Protein AF-A0A5K1FMY3-F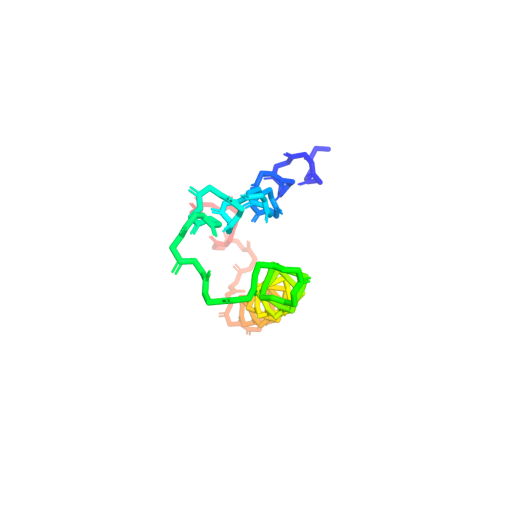1 (afdb_monomer)

Foldseek 3Di:
DVCVVCVVVLPDLCVVVVCLVVDPDSVPCSVVVSVVVNVVSVVVVVVVVVCCVVPPDPVRVVPD

Solvent-accessible surface area (backbone atoms only — not comparable to full-atom values): 3963 Å² total; per-residue (Å²): 111,69,65,72,69,50,47,69,77,72,54,69,74,63,63,66,61,80,54,40,92,77,46,95,51,46,85,59,49,47,62,52,50,44,53,54,50,51,54,51,54,53,50,52,53,53,52,50,52,52,50,48,68,74,73,51,57,72,68,58,75,73,73,111

Radius of gyration: 16.54 Å; Cα contacts (8 Å, |Δi|>4): 13; chains: 1; bounding box: 37×18×42 Å

InterPro domains:
  IPR004841 Amino acid permease/SLC12A domain [PF00324] (6-56)
  IPR004842 SLC12A transporter family [PTHR11827] (2-64)

Sequence (64 aa):
ALVGLFFPAVTGIMAGSNRSASLRDTQRSIPVGTLAATLTTSALYLISVLLFGALALREKLLTD

Mean predicted aligned error: 4.76 Å

pLDDT: mean 91.04, std 6.31, range [56.94, 97.88]

Structure (mmCIF, N/CA/C/O backbone):
data_AF-A0A5K1FMY3-F1
#
_entry.id   AF-A0A5K1FMY3-F1
#
loop_
_atom_site.group_PDB
_atom_site.id
_atom_site.type_symbol
_atom_site.label_atom_id
_atom_site.label_alt_id
_atom_site.label_comp_id
_atom_site.label_asym_id
_atom_site.label_entity_id
_atom_site.label_seq_id
_atom_site.pdbx_PDB_ins_code
_atom_site.Cartn_x
_ato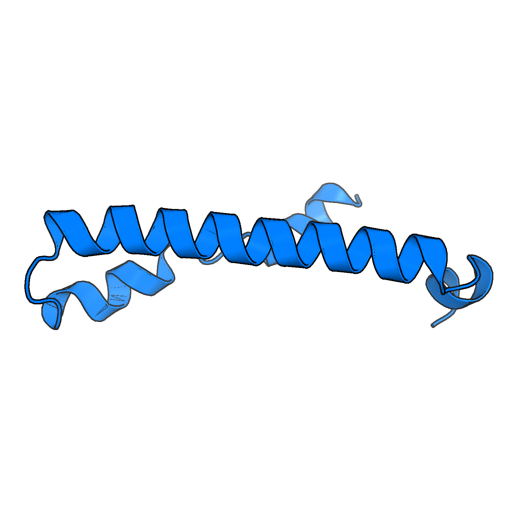m_site.Cartn_y
_atom_site.Cartn_z
_atom_site.occupancy
_atom_site.B_iso_or_equiv
_atom_site.auth_seq_id
_atom_site.auth_comp_id
_atom_site.auth_asym_id
_atom_site.auth_atom_id
_atom_site.pdbx_PDB_model_num
ATOM 1 N N . ALA A 1 1 ? 18.316 7.850 -3.350 1.00 74.25 1 ALA A N 1
ATOM 2 C CA . ALA A 1 1 ? 17.451 8.822 -4.054 1.00 74.25 1 ALA A CA 1
ATOM 3 C C . ALA A 1 1 ? 16.033 8.281 -4.273 1.00 74.25 1 ALA A C 1
ATOM 5 O O . ALA A 1 1 ? 15.108 8.859 -3.726 1.00 74.25 1 ALA A O 1
ATOM 6 N N . LEU A 1 2 ? 15.850 7.151 -4.974 1.00 84.69 2 LEU A N 1
ATOM 7 C CA . LEU A 1 2 ? 14.519 6.626 -5.348 1.00 84.69 2 LEU A CA 1
ATOM 8 C C . LEU A 1 2 ? 13.565 6.358 -4.167 1.00 84.69 2 LEU A C 1
ATOM 10 O O . LEU A 1 2 ? 12.405 6.744 -4.227 1.00 84.69 2 LEU A O 1
ATOM 14 N N . VAL A 1 3 ? 14.055 5.781 -3.063 1.00 88.56 3 VAL A N 1
ATOM 15 C CA . VAL A 1 3 ? 13.233 5.557 -1.855 1.00 88.56 3 VAL A CA 1
ATOM 16 C C . VAL A 1 3 ? 12.713 6.877 -1.276 1.00 88.56 3 VAL A C 1
ATOM 18 O O . VAL A 1 3 ? 11.560 6.951 -0.876 1.00 88.56 3 VAL A O 1
ATOM 21 N N . GLY A 1 4 ? 13.528 7.938 -1.285 1.00 91.88 4 GLY A N 1
ATOM 22 C CA . GLY A 1 4 ? 13.121 9.264 -0.809 1.00 91.88 4 GLY A CA 1
ATOM 23 C C . GLY A 1 4 ? 12.107 9.958 -1.723 1.00 91.88 4 GLY A C 1
ATOM 24 O O . GLY A 1 4 ? 11.278 10.712 -1.232 1.00 91.88 4 GLY A O 1
ATOM 25 N N . LEU A 1 5 ? 12.132 9.665 -3.028 1.00 92.69 5 LEU A N 1
ATOM 26 C CA . LEU A 1 5 ? 11.127 10.139 -3.985 1.00 92.69 5 LEU A CA 1
ATOM 27 C C . LEU A 1 5 ? 9.784 9.415 -3.804 1.00 92.69 5 LEU A C 1
ATOM 29 O O . LEU A 1 5 ? 8.733 10.036 -3.905 1.00 92.69 5 LEU A O 1
ATOM 33 N N . PHE A 1 6 ? 9.819 8.111 -3.519 1.00 92.81 6 PHE A N 1
ATOM 34 C CA . PHE A 1 6 ? 8.613 7.305 -3.325 1.00 92.81 6 PHE A CA 1
ATOM 35 C C . PHE A 1 6 ? 8.012 7.445 -1.918 1.00 92.81 6 PHE A C 1
ATOM 37 O O . PHE A 1 6 ? 6.806 7.305 -1.750 1.00 92.81 6 PHE A O 1
ATOM 44 N N . PHE A 1 7 ? 8.824 7.752 -0.902 1.00 93.00 7 PHE A N 1
ATOM 45 C CA . PHE A 1 7 ? 8.388 7.815 0.496 1.00 93.00 7 PHE A CA 1
ATOM 46 C C . PHE A 1 7 ? 7.153 8.706 0.729 1.00 93.00 7 PHE A C 1
ATOM 48 O O . PHE A 1 7 ? 6.218 8.224 1.366 1.00 93.00 7 PHE A O 1
ATOM 55 N N . PRO A 1 8 ? 7.053 9.934 0.177 1.00 94.44 8 PRO A N 1
ATOM 56 C CA . PRO A 1 8 ? 5.848 10.756 0.296 1.00 94.44 8 PRO A CA 1
ATOM 57 C C . PRO A 1 8 ? 4.561 10.054 -0.161 1.00 94.44 8 PRO A C 1
ATOM 59 O O . PRO A 1 8 ? 3.511 10.298 0.427 1.00 94.44 8 PRO A O 1
ATOM 62 N N . ALA A 1 9 ? 4.627 9.138 -1.135 1.00 92.19 9 ALA A N 1
ATOM 63 C CA . ALA A 1 9 ? 3.462 8.416 -1.649 1.00 92.19 9 ALA A CA 1
ATOM 64 C C . ALA A 1 9 ? 2.851 7.430 -0.634 1.00 92.19 9 ALA A C 1
ATOM 66 O O . ALA A 1 9 ? 1.669 7.105 -0.721 1.00 92.19 9 ALA A O 1
ATOM 67 N N . VAL A 1 10 ? 3.629 6.953 0.342 1.00 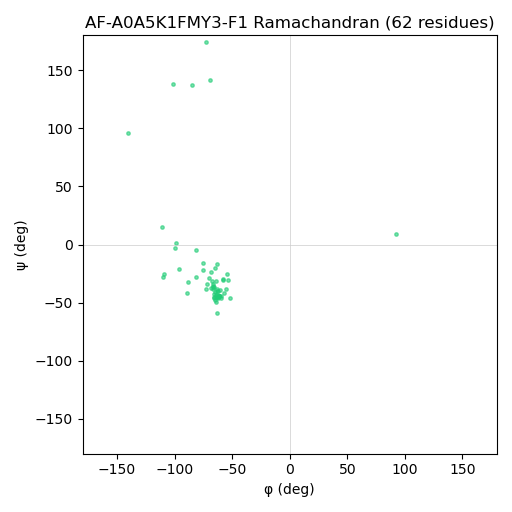92.25 10 VAL A N 1
ATOM 68 C CA . VAL A 1 10 ? 3.136 6.064 1.413 1.00 92.25 10 VAL A CA 1
ATOM 69 C C . VAL A 1 10 ? 2.848 6.805 2.722 1.00 92.25 10 VAL A C 1
ATOM 71 O O . VAL A 1 10 ? 2.378 6.203 3.687 1.00 92.25 10 VAL A O 1
ATOM 74 N N . THR A 1 11 ? 3.117 8.113 2.779 1.00 92.31 11 THR A N 1
ATOM 75 C CA . THR A 1 11 ? 2.766 8.941 3.942 1.00 92.31 11 THR A CA 1
ATOM 76 C C . THR A 1 11 ? 1.255 9.198 4.027 1.00 92.31 11 THR A C 1
ATOM 78 O O . THR A 1 11 ? 0.485 8.816 3.152 1.00 92.31 11 THR A O 1
ATOM 81 N N . GLY A 1 12 ? 0.800 9.834 5.114 1.00 91.25 12 GLY A N 1
ATOM 82 C CA . GLY A 1 12 ? -0.613 10.204 5.285 1.00 91.25 12 GLY A CA 1
ATOM 83 C C . GLY A 1 12 ? -1.475 9.168 6.013 1.00 91.25 12 GLY A C 1
ATOM 84 O O . GLY A 1 12 ? -2.682 9.354 6.135 1.00 91.25 12 GLY A O 1
ATOM 85 N N . ILE A 1 13 ? -0.866 8.123 6.580 1.00 92.56 13 ILE A N 1
ATOM 86 C CA . ILE A 1 13 ? -1.558 7.053 7.320 1.00 92.56 13 ILE A CA 1
ATOM 87 C C . ILE A 1 13 ? -2.446 7.560 8.477 1.00 92.56 13 ILE A C 1
ATOM 89 O O . ILE A 1 13 ? -3.432 6.924 8.848 1.00 92.56 13 ILE A O 1
ATOM 93 N N . MET A 1 14 ? -2.128 8.740 9.020 1.00 91.19 14 MET A N 1
ATOM 94 C CA . MET A 1 14 ? -2.877 9.384 10.101 1.00 91.19 14 MET A CA 1
ATOM 95 C C . MET A 1 14 ? -4.123 10.152 9.635 1.00 91.19 14 MET A C 1
ATOM 97 O O . MET A 1 14 ? -4.886 10.622 10.470 1.00 91.19 14 MET A O 1
ATOM 101 N N . ALA A 1 15 ? -4.390 10.279 8.332 1.00 89.44 15 ALA A N 1
ATOM 102 C CA . ALA A 1 15 ? -5.546 11.039 7.844 1.00 89.44 15 ALA A CA 1
ATOM 103 C C . ALA A 1 15 ? -6.891 10.514 8.392 1.00 89.44 15 ALA A C 1
ATOM 105 O O . ALA A 1 15 ? -7.821 11.292 8.602 1.00 89.44 15 ALA A O 1
ATOM 106 N N . GLY A 1 16 ? -6.984 9.210 8.683 1.00 85.19 16 GLY A N 1
ATOM 107 C CA . GLY A 1 16 ? -8.182 8.591 9.255 1.00 85.19 16 GLY A CA 1
ATOM 108 C C . GLY A 1 16 ? -8.497 9.022 10.694 1.00 85.19 16 GLY A C 1
ATOM 109 O O . GLY A 1 16 ? -9.669 9.119 11.058 1.00 85.19 16 GLY A O 1
ATOM 110 N N . SER A 1 17 ? -7.490 9.344 11.515 1.00 88.94 17 SER A N 1
ATOM 111 C CA . SER A 1 17 ? -7.718 9.743 12.914 1.00 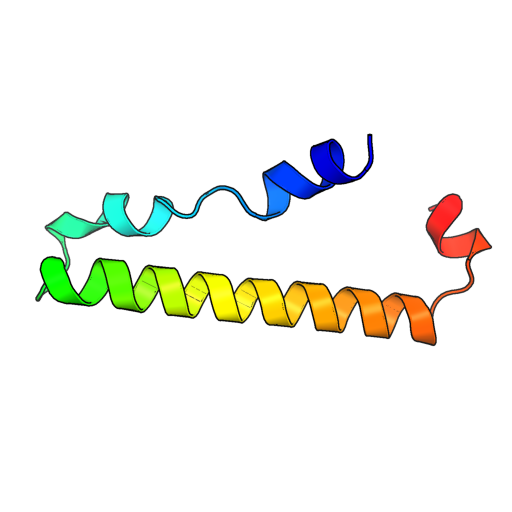88.94 17 SER A CA 1
ATOM 112 C C . SER A 1 17 ? -8.261 11.170 13.042 1.00 88.94 17 SER A C 1
ATOM 114 O O . SER A 1 17 ? -8.957 11.470 14.014 1.00 88.94 17 SER A O 1
ATOM 116 N N . ASN A 1 18 ? -8.064 12.023 12.030 1.00 90.31 18 ASN A N 1
ATOM 117 C CA . ASN A 1 18 ? -8.593 13.393 11.994 1.00 90.31 18 ASN A CA 1
ATOM 118 C C . ASN A 1 18 ? -10.135 13.456 11.989 1.00 90.31 18 ASN A C 1
ATOM 120 O O . ASN A 1 18 ? -10.707 14.506 12.269 1.00 90.31 18 ASN A O 1
ATOM 124 N N . ARG A 1 19 ? -10.827 12.348 11.679 1.00 89.06 19 ARG A N 1
ATOM 125 C CA . ARG A 1 19 ? -12.302 12.229 11.710 1.00 89.06 19 ARG A CA 1
ATOM 126 C C . ARG A 1 19 ? -12.816 11.318 12.828 1.00 89.06 19 ARG A C 1
ATOM 128 O O . ARG A 1 19 ? -13.982 10.932 12.827 1.00 89.06 19 ARG A O 1
ATOM 135 N N . SER A 1 20 ? -11.962 11.004 13.800 1.00 89.00 20 SER A N 1
ATOM 136 C CA . SER A 1 20 ? -12.264 10.084 14.902 1.00 89.00 20 SER A CA 1
ATOM 137 C C . SER A 1 20 ? -13.474 10.484 15.752 1.00 89.00 20 SER A C 1
ATOM 139 O O . SER A 1 20 ? -14.189 9.605 16.221 1.00 89.00 20 SER A O 1
ATOM 141 N N . ALA A 1 21 ? -13.759 11.783 15.892 1.00 88.88 21 ALA A N 1
ATOM 142 C CA . ALA A 1 21 ? -14.903 12.290 16.658 1.00 88.88 21 ALA A CA 1
ATOM 143 C C . ALA A 1 21 ? -16.278 11.901 16.077 1.00 88.88 21 ALA A C 1
ATOM 145 O O . ALA A 1 21 ? -17.273 11.933 16.791 1.00 88.88 21 ALA A O 1
ATOM 146 N N . SER A 1 22 ? -16.341 11.535 14.792 1.00 90.88 22 SER A N 1
ATOM 147 C CA . SER A 1 22 ? -17.582 11.129 14.118 1.00 90.88 22 SER A CA 1
ATOM 148 C C . SER A 1 22 ? -17.748 9.606 14.027 1.00 90.88 22 SER A C 1
ATOM 150 O O . SER A 1 22 ? -18.709 9.130 13.419 1.00 90.88 22 SER A O 1
ATOM 152 N N . LEU A 1 23 ? -16.808 8.825 14.568 1.00 89.44 23 LEU A N 1
ATOM 153 C CA . LEU A 1 23 ? -16.847 7.368 14.492 1.00 89.44 23 LEU A CA 1
ATOM 154 C C . LEU A 1 23 ? -17.713 6.795 15.614 1.00 89.44 23 LEU A C 1
ATOM 156 O O . LEU A 1 23 ? -17.605 7.192 16.769 1.00 89.44 23 LEU A O 1
ATOM 160 N N . ARG A 1 24 ? -18.535 5.798 15.272 1.00 88.88 24 ARG A N 1
ATOM 161 C CA . ARG A 1 24 ? -19.335 5.046 16.251 1.00 88.88 24 ARG A CA 1
ATOM 162 C C . ARG A 1 24 ? -18.460 4.276 17.247 1.00 88.88 24 ARG A C 1
ATOM 164 O O . ARG A 1 24 ? -18.812 4.180 18.414 1.00 88.88 24 ARG A O 1
ATOM 171 N N . ASP A 1 25 ? -17.355 3.710 16.765 1.00 91.69 25 ASP A N 1
ATOM 172 C CA . ASP A 1 25 ? -16.363 2.994 17.571 1.00 91.69 25 ASP A CA 1
ATOM 173 C C . ASP A 1 25 ? -14.958 3.323 17.060 1.00 91.69 25 ASP A C 1
ATOM 175 O O . ASP A 1 25 ? -14.462 2.743 16.089 1.00 91.69 25 ASP A O 1
ATOM 179 N N . THR A 1 26 ? -14.327 4.292 17.710 1.00 89.19 26 THR A N 1
ATOM 180 C CA . THR A 1 26 ? -13.007 4.806 17.344 1.00 89.19 26 THR A CA 1
ATOM 181 C C . THR A 1 26 ? -11.893 3.788 17.577 1.00 89.19 26 THR A C 1
ATOM 183 O O . THR A 1 26 ? -10.978 3.698 16.755 1.00 89.19 26 THR A O 1
ATOM 186 N N . GLN A 1 27 ? -11.971 2.997 18.654 1.00 91.50 27 GLN A N 1
ATOM 187 C CA . GLN A 1 27 ? -10.910 2.055 19.029 1.00 91.50 27 GLN A CA 1
ATOM 188 C C . GLN A 1 27 ? -10.767 0.931 18.008 1.00 91.50 27 GLN A C 1
ATOM 190 O O . GLN A 1 27 ? -9.654 0.490 17.733 1.00 91.50 27 GLN A O 1
ATOM 195 N N . ARG A 1 28 ? -11.878 0.500 17.404 1.00 92.50 28 ARG A N 1
ATOM 196 C CA . ARG A 1 28 ? -11.854 -0.518 16.351 1.00 92.50 28 ARG A CA 1
ATOM 197 C C . ARG A 1 28 ? -11.684 0.069 14.952 1.00 92.50 28 ARG A C 1
ATOM 199 O O . ARG A 1 28 ? -10.949 -0.488 14.139 1.00 92.50 28 ARG A O 1
ATOM 206 N N . SER A 1 29 ? -12.361 1.174 14.649 1.00 93.44 29 SER A N 1
ATOM 207 C CA . SER A 1 29 ? -12.444 1.679 13.270 1.00 93.44 29 SER A CA 1
ATOM 208 C C . SER A 1 29 ? -11.130 2.281 12.770 1.00 93.44 29 SER A C 1
ATOM 210 O O . SER A 1 29 ? -10.816 2.122 11.593 1.00 93.44 29 SER A O 1
ATOM 212 N N . ILE A 1 30 ? -10.342 2.924 13.642 1.00 94.25 30 ILE A N 1
ATOM 213 C CA . ILE A 1 30 ? -9.029 3.471 13.264 1.00 94.25 30 ILE A CA 1
ATOM 214 C C . ILE A 1 30 ? -8.062 2.358 12.828 1.00 94.25 30 ILE A C 1
ATOM 216 O O . ILE A 1 30 ? -7.629 2.397 11.678 1.00 94.25 30 ILE A O 1
ATOM 220 N N . PRO A 1 31 ? -7.728 1.349 13.661 1.00 93.81 31 PRO A N 1
ATOM 221 C CA . PRO A 1 31 ? -6.740 0.344 13.268 1.00 93.81 31 PRO A CA 1
ATOM 222 C C . PRO A 1 31 ? -7.196 -0.483 12.062 1.00 93.81 31 PRO A C 1
ATOM 224 O O . PRO A 1 31 ? -6.399 -0.736 11.160 1.00 93.81 31 PRO A O 1
ATOM 227 N N . VAL A 1 32 ? -8.480 -0.853 11.995 1.00 95.38 32 VAL A N 1
ATOM 228 C CA . VAL A 1 32 ? -9.020 -1.617 10.858 1.00 95.38 32 VAL A CA 1
ATOM 229 C C . VAL A 1 32 ? -8.987 -0.787 9.574 1.00 95.38 32 VAL A C 1
ATOM 231 O O . VAL A 1 32 ? -8.525 -1.275 8.544 1.00 95.38 32 VAL A O 1
ATOM 234 N N . GLY A 1 33 ? -9.430 0.472 9.630 1.00 95.12 33 GLY A N 1
ATOM 235 C CA . GLY A 1 33 ? -9.437 1.366 8.473 1.00 95.12 33 GLY A CA 1
ATOM 236 C C . GLY A 1 33 ? -8.030 1.668 7.963 1.00 95.12 33 GLY A C 1
ATOM 237 O O . GLY A 1 33 ? -7.780 1.595 6.762 1.00 95.12 33 GLY A O 1
ATOM 238 N N . THR A 1 34 ? -7.089 1.933 8.868 1.00 95.50 34 THR A N 1
ATOM 239 C CA . THR A 1 34 ? -5.689 2.196 8.528 1.00 95.50 34 THR A CA 1
ATOM 240 C C . THR A 1 34 ? -5.017 0.992 7.861 1.00 95.50 34 THR A C 1
ATOM 242 O O . THR A 1 34 ? -4.352 1.158 6.835 1.00 95.50 34 THR A O 1
ATOM 245 N N . LEU A 1 35 ? -5.208 -0.223 8.389 1.00 95.69 35 LEU A N 1
ATOM 246 C CA . LEU A 1 35 ? -4.648 -1.441 7.793 1.00 95.69 35 LEU A CA 1
ATOM 247 C C . LEU A 1 35 ? -5.270 -1.737 6.424 1.00 95.69 35 LEU A C 1
ATOM 249 O O . LEU A 1 35 ? -4.542 -2.004 5.469 1.00 95.69 35 LEU A O 1
ATOM 253 N N . ALA A 1 36 ? -6.595 -1.627 6.301 1.00 96.69 36 ALA A N 1
ATOM 254 C CA . ALA A 1 36 ? -7.288 -1.832 5.031 1.00 96.69 36 ALA A CA 1
ATOM 255 C C . ALA A 1 36 ? -6.838 -0.823 3.961 1.00 96.69 36 ALA A C 1
ATOM 257 O O . ALA A 1 36 ? -6.550 -1.213 2.828 1.00 96.69 36 ALA A O 1
ATOM 258 N N . ALA A 1 37 ? -6.713 0.459 4.323 1.00 96.19 37 ALA A N 1
ATOM 259 C CA . ALA A 1 37 ? -6.221 1.497 3.422 1.00 96.19 37 ALA A CA 1
ATOM 260 C C . ALA A 1 37 ? -4.779 1.216 2.973 1.00 96.19 37 ALA A C 1
ATOM 262 O O . ALA A 1 37 ? -4.497 1.257 1.779 1.00 96.19 37 ALA A O 1
ATOM 263 N N . THR A 1 38 ? -3.894 0.853 3.910 1.00 95.75 38 THR A N 1
ATOM 264 C CA . THR A 1 38 ? -2.483 0.540 3.623 1.00 95.75 38 THR A CA 1
ATOM 265 C C . THR A 1 38 ? -2.341 -0.656 2.684 1.00 95.75 38 THR A C 1
ATOM 267 O O . THR A 1 38 ? -1.560 -0.609 1.736 1.00 95.75 38 THR A O 1
ATOM 270 N N . LEU A 1 39 ? -3.104 -1.729 2.909 1.00 97.12 39 LEU A N 1
ATOM 271 C CA . LEU A 1 39 ? -3.083 -2.904 2.034 1.00 97.12 39 LEU A CA 1
ATOM 272 C C . LEU A 1 39 ? -3.609 -2.573 0.635 1.00 97.12 39 LEU A C 1
ATOM 274 O O . LEU A 1 39 ? -3.023 -2.998 -0.359 1.00 97.12 39 LEU A O 1
ATOM 278 N N . THR A 1 40 ? -4.675 -1.775 0.556 1.00 97.06 40 THR A N 1
ATOM 279 C CA . THR A 1 40 ? -5.276 -1.373 -0.721 1.00 97.06 40 THR A CA 1
ATOM 280 C C . THR A 1 40 ? -4.305 -0.535 -1.551 1.00 97.06 40 THR A C 1
ATOM 282 O O . THR A 1 40 ? -4.071 -0.845 -2.718 1.00 97.06 40 THR A O 1
ATOM 285 N N . THR A 1 41 ? -3.691 0.497 -0.965 1.00 96.50 41 THR A N 1
ATOM 286 C CA . THR A 1 41 ? -2.729 1.344 -1.689 1.00 96.50 41 THR A CA 1
ATOM 287 C C . THR A 1 41 ? -1.471 0.571 -2.067 1.00 96.50 41 THR A C 1
ATOM 289 O O . THR A 1 41 ? -0.990 0.709 -3.189 1.00 96.50 41 THR A O 1
ATOM 292 N N . SER A 1 42 ? -0.989 -0.316 -1.191 1.00 95.75 42 SER A N 1
ATOM 293 C CA . SER A 1 42 ? 0.146 -1.199 -1.490 1.00 95.75 42 SER A CA 1
ATOM 294 C C . SER A 1 42 ? -0.136 -2.102 -2.692 1.00 95.75 42 SER A C 1
ATOM 296 O O . SER A 1 42 ? 0.700 -2.214 -3.587 1.00 95.75 42 SER A O 1
ATOM 298 N N . ALA A 1 43 ? -1.328 -2.702 -2.758 1.00 97.88 43 ALA A N 1
ATOM 299 C CA . ALA A 1 43 ? -1.741 -3.511 -3.901 1.00 97.88 43 ALA A CA 1
ATOM 300 C C . ALA A 1 43 ? -1.794 -2.682 -5.193 1.00 97.88 43 ALA A C 1
ATOM 302 O O . ALA A 1 43 ? -1.275 -3.116 -6.2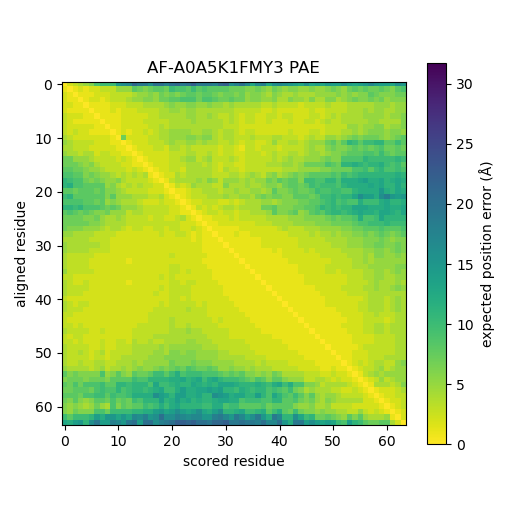19 1.00 97.88 43 ALA A O 1
ATOM 303 N N . LEU A 1 44 ? -2.351 -1.467 -5.143 1.00 97.44 44 LEU A N 1
ATOM 304 C CA . LEU A 1 44 ? -2.396 -0.570 -6.302 1.00 97.44 44 LEU A CA 1
ATOM 305 C C . LEU A 1 44 ? -1.001 -0.163 -6.788 1.00 97.44 44 LEU A C 1
ATOM 307 O O . LEU A 1 44 ? -0.770 -0.134 -7.998 1.00 97.44 44 LEU A O 1
ATOM 311 N N . TYR A 1 45 ? -0.056 0.099 -5.881 1.00 95.81 45 TYR A N 1
ATOM 312 C CA . TYR A 1 45 ? 1.330 0.385 -6.258 1.00 95.81 45 TYR A CA 1
ATOM 313 C C . TYR A 1 45 ? 1.984 -0.804 -6.960 1.00 95.81 45 TYR A C 1
ATOM 315 O O . TYR A 1 45 ? 2.593 -0.625 -8.014 1.00 95.81 45 TYR A O 1
ATOM 323 N N . LEU A 1 46 ? 1.805 -2.022 -6.442 1.00 96.12 46 LEU A N 1
ATOM 324 C CA . LEU A 1 46 ? 2.344 -3.231 -7.069 1.00 96.12 46 LEU A CA 1
ATOM 325 C C . LEU A 1 46 ? 1.731 -3.485 -8.450 1.00 96.12 46 LEU A C 1
ATOM 327 O O . LEU A 1 46 ? 2.460 -3.747 -9.403 1.00 96.12 46 LEU A O 1
ATOM 331 N N . ILE A 1 47 ? 0.408 -3.351 -8.579 1.00 97.75 47 ILE A N 1
ATOM 332 C CA . ILE A 1 47 ? -0.290 -3.502 -9.862 1.00 97.75 47 ILE A CA 1
ATOM 333 C C . ILE A 1 47 ? 0.227 -2.477 -10.873 1.00 97.75 47 ILE A C 1
ATOM 335 O O . ILE A 1 47 ? 0.543 -2.837 -12.003 1.00 97.75 47 ILE A O 1
ATOM 339 N N . SER A 1 48 ? 0.368 -1.216 -10.465 1.00 94.81 48 SER A N 1
ATOM 340 C CA . SER A 1 48 ? 0.850 -0.146 -11.346 1.00 94.81 48 SER A CA 1
ATOM 341 C C . SER A 1 48 ? 2.273 -0.415 -11.837 1.00 94.81 48 SER A C 1
ATOM 343 O O . SER A 1 48 ? 2.549 -0.273 -13.026 1.00 94.81 48 SER A O 1
ATOM 345 N N . VAL A 1 49 ? 3.165 -0.867 -10.948 1.00 94.38 49 VAL A N 1
ATOM 346 C CA . VAL A 1 49 ? 4.541 -1.243 -11.309 1.00 94.38 49 VAL A CA 1
ATOM 347 C C . VAL A 1 49 ? 4.556 -2.394 -12.316 1.00 94.38 49 VAL A C 1
ATOM 349 O O . VAL A 1 49 ? 5.290 -2.327 -13.300 1.00 9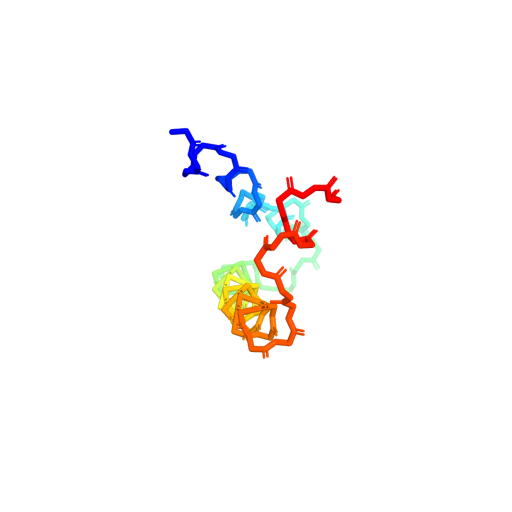4.38 49 VAL A O 1
ATOM 352 N N . LEU A 1 50 ? 3.733 -3.426 -12.111 1.00 95.75 50 LEU A N 1
ATOM 353 C CA . LEU A 1 50 ? 3.646 -4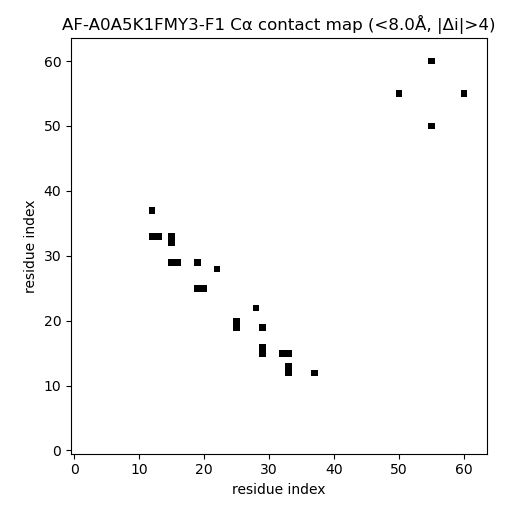.561 -13.034 1.00 95.75 50 LEU A CA 1
ATOM 354 C C . LEU A 1 50 ? 3.085 -4.153 -14.400 1.00 95.75 50 LEU A C 1
ATOM 356 O O . LEU A 1 50 ? 3.625 -4.562 -15.425 1.00 95.75 50 LEU A O 1
ATOM 360 N N . LEU A 1 51 ? 2.038 -3.325 -14.429 1.00 95.50 51 LEU A N 1
ATOM 361 C CA . LEU A 1 51 ? 1.433 -2.853 -15.675 1.00 95.50 51 LEU A CA 1
ATOM 362 C C . LEU A 1 51 ? 2.397 -1.981 -16.480 1.00 95.50 51 LEU A C 1
ATOM 364 O O . LEU A 1 51 ? 2.583 -2.229 -17.669 1.00 95.50 51 LEU A O 1
ATOM 368 N N . PHE A 1 52 ? 3.051 -1.000 -15.852 1.00 93.62 52 PHE A N 1
ATOM 369 C CA . PHE A 1 52 ? 4.033 -0.171 -16.553 1.00 93.62 52 PHE A CA 1
ATOM 370 C C . PHE A 1 52 ? 5.262 -0.972 -16.980 1.00 93.62 52 PHE A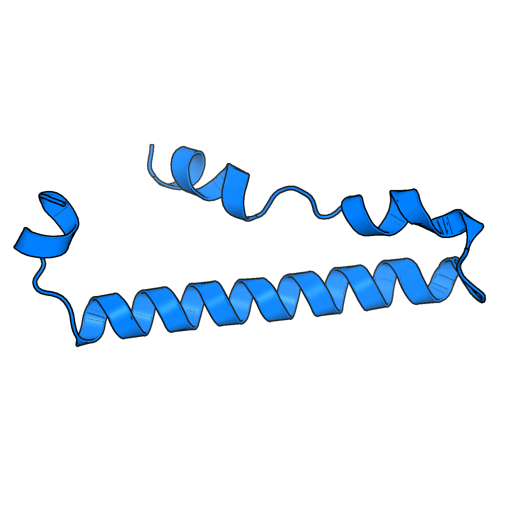 C 1
ATOM 372 O O . PHE A 1 52 ? 5.752 -0.769 -18.086 1.00 93.62 52 PHE A O 1
ATOM 379 N N . GLY A 1 53 ? 5.712 -1.928 -16.163 1.00 91.81 53 GLY A N 1
ATOM 380 C CA . GLY A 1 53 ? 6.801 -2.830 -16.533 1.00 91.81 53 GLY A CA 1
ATOM 381 C C . GLY A 1 53 ? 6.469 -3.749 -17.715 1.00 91.81 53 GLY A C 1
ATOM 382 O O . GLY A 1 53 ? 7.366 -4.088 -18.481 1.00 91.81 53 GLY A O 1
ATOM 383 N N . ALA A 1 54 ? 5.202 -4.139 -17.881 1.00 92.69 54 ALA A N 1
ATOM 384 C CA . ALA A 1 54 ? 4.764 -5.027 -18.958 1.00 92.69 54 ALA A CA 1
ATOM 385 C C . ALA A 1 54 ? 4.384 -4.291 -20.255 1.00 92.69 54 ALA A C 1
ATOM 387 O O . ALA A 1 54 ? 4.535 -4.856 -21.337 1.00 92.69 54 ALA A O 1
ATOM 388 N N . LEU A 1 55 ? 3.859 -3.065 -20.158 1.00 91.94 55 LEU A N 1
ATOM 389 C CA . LEU A 1 55 ? 3.237 -2.362 -21.287 1.00 91.94 55 LEU A CA 1
ATOM 390 C C . LEU A 1 55 ? 4.055 -1.178 -21.819 1.00 91.94 55 LEU A C 1
ATOM 392 O O . LEU A 1 55 ? 3.889 -0.816 -22.983 1.00 91.94 55 LEU A O 1
ATOM 396 N N . ALA A 1 56 ? 4.907 -0.550 -21.004 1.00 90.50 56 ALA A N 1
ATOM 397 C CA . ALA A 1 56 ? 5.639 0.649 -21.405 1.00 90.50 56 ALA A CA 1
ATOM 398 C C . ALA A 1 56 ? 7.092 0.336 -21.791 1.00 90.50 56 ALA A C 1
ATOM 400 O O . ALA A 1 56 ? 7.799 -0.408 -21.110 1.00 90.50 56 ALA A O 1
ATOM 401 N N . LEU A 1 57 ? 7.571 0.956 -22.875 1.00 87.06 57 LEU A N 1
ATOM 402 C CA . LEU A 1 57 ? 8.989 0.907 -23.229 1.00 87.06 57 LEU A CA 1
ATOM 403 C C . LEU A 1 57 ? 9.815 1.713 -22.222 1.00 87.06 57 LEU A C 1
ATOM 405 O O . LEU A 1 57 ? 9.437 2.814 -21.824 1.00 87.06 57 LEU A O 1
ATOM 409 N N . ARG A 1 58 ? 10.999 1.196 -21.875 1.00 85.00 58 ARG A N 1
ATOM 410 C CA . ARG A 1 58 ? 11.911 1.832 -20.913 1.00 85.00 58 ARG A CA 1
ATOM 411 C C . ARG A 1 58 ? 12.263 3.271 -21.287 1.00 85.00 58 ARG A C 1
ATOM 413 O O . ARG A 1 58 ? 12.348 4.113 -20.406 1.00 85.00 58 ARG A O 1
ATOM 420 N N . GLU A 1 59 ? 12.450 3.559 -22.571 1.00 84.25 59 GLU A N 1
ATOM 421 C CA . GLU A 1 59 ? 12.753 4.921 -23.028 1.00 84.25 59 GLU A CA 1
ATOM 422 C C . GLU A 1 59 ? 11.583 5.874 -22.788 1.00 84.25 59 GLU A C 1
ATOM 424 O O . GLU A 1 59 ? 11.789 7.008 -22.367 1.00 84.25 59 GLU A O 1
ATOM 429 N N . LYS A 1 60 ? 10.346 5.395 -22.951 1.00 82.56 60 LYS A N 1
ATOM 430 C CA . LYS A 1 60 ? 9.156 6.199 -22.679 1.00 82.56 60 LYS A CA 1
ATOM 431 C C . LYS A 1 60 ? 8.986 6.540 -21.198 1.00 82.56 60 LYS A C 1
ATOM 433 O O . LYS A 1 60 ? 8.621 7.663 -20.905 1.00 82.56 60 LYS A O 1
ATOM 438 N N . LEU A 1 61 ? 9.342 5.641 -20.280 1.00 83.69 61 LEU A N 1
ATOM 439 C CA . LEU A 1 61 ? 9.301 5.904 -18.829 1.00 83.69 61 LEU A CA 1
ATOM 440 C C . LEU A 1 61 ? 10.434 6.807 -18.310 1.00 83.69 61 LEU A C 1
ATOM 442 O O . LEU A 1 61 ? 10.385 7.249 -17.166 1.00 83.69 61 LEU A O 1
ATOM 446 N N . LEU A 1 62 ? 11.500 6.991 -19.092 1.00 84.25 62 LEU A N 1
ATOM 447 C CA . LEU A 1 62 ? 12.654 7.810 -18.706 1.00 84.25 62 LEU A CA 1
ATOM 448 C C . LEU A 1 62 ? 12.580 9.237 -19.253 1.00 84.25 62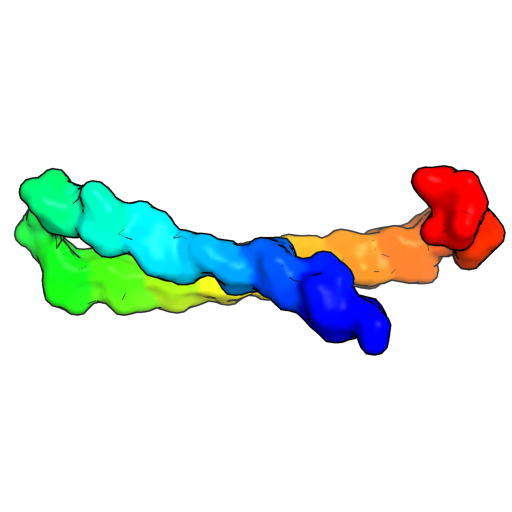 LEU A C 1
ATOM 450 O O . LEU A 1 62 ? 13.293 10.102 -18.747 1.00 84.25 62 LEU A O 1
ATOM 454 N N . THR A 1 63 ? 11.793 9.452 -20.309 1.00 79.81 63 THR A N 1
ATOM 455 C CA . THR A 1 63 ? 11.803 10.698 -21.090 1.00 79.81 63 THR A CA 1
ATOM 456 C C . THR A 1 63 ? 10.530 11.527 -20.909 1.00 79.81 63 THR A C 1
ATOM 458 O O . THR A 1 63 ? 10.605 12.745 -21.053 1.00 79.81 63 THR A O 1
ATOM 461 N N . ASP A 1 64 ? 9.400 10.881 -20.600 1.00 56.94 64 ASP A N 1
ATOM 462 C CA . ASP A 1 64 ? 8.136 11.518 -20.193 1.00 56.94 64 ASP A CA 1
ATOM 463 C C . ASP A 1 64 ? 8.007 11.488 -18.656 1.00 56.94 64 ASP A C 1
ATOM 465 O O . ASP A 1 64 ? 7.543 12.499 -18.079 1.00 56.94 64 ASP A O 1
#

Organism: NCBI:txid210225

Secondary structure (DSSP, 8-state):
-HHHHHHHHH--GGGGGGGGGG-S-HHHHHHHHHHHHHHHHHHHHHHHHHHHHHHS-HHHHHH-